Protein AF-A0A915MT91-F1 (afdb_monomer)

Solvent-accessible surface area (backbone atoms only — not comparable to full-atom values): 6199 Å² total; per-residue (Å²): 137,87,56,72,62,56,53,52,12,59,76,68,73,50,51,68,86,52,40,68,70,49,55,70,42,66,72,51,45,52,59,46,41,76,74,43,48,72,40,79,43,70,51,92,56,57,47,98,83,71,46,62,53,73,48,68,38,71,85,77,76,93,50,26,35,59,68,35,62,44,83,64,102,53,101,58,92,56,97,40,25,37,37,57,48,38,32,75,74,65,72,38,81,67,92,78,32,47,83,110

Mean predicted aligned error: 5.19 Å

Organism: Meloidogyne javanica (NCBI:txid6303)

InterPro domains:
  IPR036085 PAZ domain superfamily [SSF101690] (3-98)

Sequence (100 aa):
MVLLIDECAKILKCSVTSLRYQLIHPSNRDKILKQLKGKKLKTTYLDNNGMSKTLFFDDLSRQGANSILAYGRLSSPFNINVAAHFYARHRIRLNHPYHL

pLDDT: mean 86.29, std 11.17, range [50.25, 96.62]

Radius of gyration: 14.27 Å; Cα contacts (8 Å, |Δi|>4): 122; chains: 1; bounding box: 35×27×35 Å

Nearest PDB structures (foldseek):
  8thq-assembly1_A  TM=7.992E-01  e=4.559E-04  Homo sapiens
  6ra4-assembly1_A  TM=7.869E-01  e=2.666E-04  Homo sapiens
  8thq-assembly1_B  TM=7.988E-01  e=4.875E-04  Homo sapiens
  4kxt-assembly1_A  TM=7.728E-01  e=4.455E-03  Homo sapiens
  1si2-assembly1_A  TM=7.381E-01  e=3.186E-03  Homo sapiens

Structure (mmCIF, N/CA/C/O backbone):
data_AF-A0A915MT91-F1
#
_entry.id   AF-A0A915MT91-F1
#
loop_
_atom_site.group_PDB
_atom_site.id
_atom_site.type_symbol
_atom_site.label_atom_id
_atom_site.label_alt_id
_atom_site.label_comp_id
_atom_site.label_asym_id
_atom_site.label_entity_id
_atom_site.label_seq_id
_atom_site.pdbx_PDB_ins_code
_atom_site.Cartn_x
_atom_site.Cartn_y
_atom_site.Cartn_z
_atom_site.occupancy
_atom_site.B_iso_or_equiv
_atom_site.auth_seq_id
_atom_site.auth_comp_id
_atom_site.auth_asym_id
_atom_site.auth_atom_id
_atom_site.pdbx_PDB_model_num
ATOM 1 N N . MET A 1 1 ? 11.513 -8.141 9.811 1.00 70.56 1 MET A N 1
ATOM 2 C CA . MET A 1 1 ? 11.079 -6.964 9.024 1.00 70.56 1 MET A CA 1
ATOM 3 C C . MET A 1 1 ? 9.562 -6.939 9.056 1.00 70.56 1 MET A C 1
ATOM 5 O O . MET A 1 1 ? 8.980 -7.972 8.766 1.00 70.56 1 MET A O 1
ATOM 9 N N . VAL A 1 2 ? 8.939 -5.833 9.460 1.00 84.31 2 VAL A N 1
ATOM 10 C CA . VAL A 1 2 ? 7.471 -5.716 9.510 1.00 84.31 2 VAL A CA 1
ATOM 11 C C . VAL A 1 2 ? 6.992 -5.049 8.223 1.00 84.31 2 VAL A C 1
ATOM 13 O O . VAL A 1 2 ? 7.531 -4.004 7.852 1.00 84.31 2 VAL A O 1
ATOM 16 N N . LEU A 1 3 ? 6.028 -5.650 7.519 1.00 92.25 3 LEU A N 1
ATOM 17 C CA . LEU A 1 3 ? 5.479 -5.070 6.296 1.00 92.25 3 LEU A CA 1
ATOM 18 C C . LEU A 1 3 ? 4.359 -4.085 6.631 1.00 92.25 3 LEU A C 1
ATOM 20 O O . LEU A 1 3 ? 3.543 -4.319 7.519 1.00 92.25 3 LEU A O 1
ATOM 24 N N . LEU A 1 4 ? 4.270 -3.005 5.851 1.00 93.44 4 LEU A N 1
ATOM 25 C CA . LEU A 1 4 ? 3.201 -2.013 5.991 1.00 93.44 4 LEU A CA 1
ATOM 26 C C . LEU A 1 4 ? 1.805 -2.651 5.900 1.00 93.44 4 LEU A C 1
ATOM 28 O O . LEU A 1 4 ? 0.891 -2.243 6.608 1.00 93.44 4 LEU A O 1
ATOM 32 N N . ILE A 1 5 ? 1.647 -3.661 5.040 1.00 92.88 5 ILE A N 1
ATOM 33 C CA . ILE A 1 5 ? 0.364 -4.337 4.842 1.00 92.88 5 ILE A CA 1
ATOM 34 C C . ILE A 1 5 ? -0.092 -5.111 6.088 1.00 92.88 5 ILE A C 1
ATOM 36 O O . ILE A 1 5 ? -1.285 -5.112 6.391 1.00 92.88 5 ILE A O 1
ATOM 40 N N . ASP A 1 6 ? 0.848 -5.687 6.841 1.00 94.19 6 ASP A N 1
ATOM 41 C CA . ASP A 1 6 ? 0.566 -6.411 8.084 1.00 94.19 6 ASP A CA 1
ATOM 42 C C . ASP A 1 6 ? 0.150 -5.437 9.192 1.00 94.19 6 ASP A C 1
ATOM 44 O O . ASP A 1 6 ? -0.810 -5.685 9.921 1.00 94.19 6 ASP A O 1
ATOM 48 N N . GLU A 1 7 ? 0.813 -4.280 9.275 1.00 95.38 7 GLU A N 1
ATOM 49 C CA . GLU A 1 7 ? 0.450 -3.218 10.219 1.00 95.38 7 GLU A CA 1
ATOM 50 C C . GLU A 1 7 ? -0.945 -2.652 9.924 1.00 95.38 7 GLU A C 1
ATOM 52 O O . GLU A 1 7 ? -1.755 -2.496 10.838 1.00 95.38 7 GLU A O 1
ATOM 57 N N . CYS A 1 8 ? -1.282 -2.412 8.653 1.00 94.56 8 CYS A N 1
ATOM 58 C CA . CYS A 1 8 ? -2.631 -1.994 8.263 1.00 94.56 8 CYS A CA 1
ATOM 59 C C . CYS A 1 8 ? -3.689 -3.041 8.653 1.00 94.56 8 CYS A C 1
ATOM 61 O O . CYS A 1 8 ? -4.740 -2.689 9.195 1.00 94.56 8 CYS A O 1
ATOM 63 N N . ALA A 1 9 ? -3.408 -4.326 8.418 1.00 95.06 9 ALA A N 1
ATOM 64 C CA . ALA A 1 9 ? -4.296 -5.426 8.788 1.00 95.06 9 ALA A CA 1
ATOM 65 C C . ALA A 1 9 ? -4.502 -5.508 10.310 1.00 95.06 9 ALA A C 1
ATOM 67 O O . ALA A 1 9 ? -5.639 -5.631 10.775 1.00 95.06 9 ALA A O 1
ATOM 68 N N . LYS A 1 10 ? -3.428 -5.327 11.087 1.00 96.62 10 LYS A N 1
ATOM 69 C CA . LYS A 1 10 ? -3.453 -5.264 12.553 1.00 96.62 10 LYS A CA 1
ATOM 70 C C . LYS A 1 10 ? -4.296 -4.098 13.073 1.00 96.62 10 LYS A C 1
ATOM 72 O O . LYS A 1 10 ? -5.122 -4.305 13.960 1.00 96.62 10 LYS A O 1
ATOM 77 N N . ILE A 1 11 ? -4.141 -2.897 12.509 1.00 96.12 11 ILE A N 1
ATOM 78 C CA . ILE A 1 11 ? -4.925 -1.704 12.887 1.00 96.12 11 ILE A CA 1
ATOM 79 C C . ILE A 1 11 ? -6.423 -1.944 12.683 1.00 96.12 11 ILE A C 1
ATOM 81 O O . ILE A 1 11 ? -7.238 -1.579 13.532 1.00 96.12 11 ILE A O 1
ATOM 85 N N . LEU A 1 12 ? -6.783 -2.575 11.565 1.00 95.44 12 LEU A N 1
ATOM 86 C CA . LEU A 1 12 ? -8.173 -2.848 11.209 1.00 95.44 12 LEU A CA 1
ATOM 87 C C . LEU A 1 12 ? -8.706 -4.171 11.774 1.00 95.44 12 LEU A C 1
ATOM 89 O O . LEU A 1 12 ? -9.864 -4.496 11.530 1.00 95.44 12 LEU A O 1
ATOM 93 N N . LYS A 1 13 ? -7.8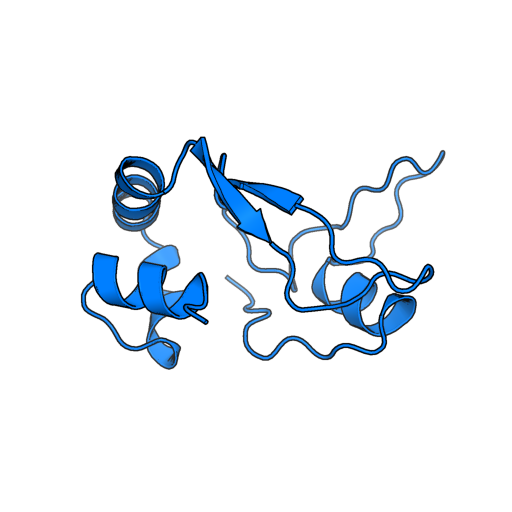95 -4.909 12.547 1.00 95.88 13 LYS A N 1
ATOM 94 C CA . LYS A 1 13 ? -8.235 -6.221 13.126 1.00 95.88 13 LYS A CA 1
ATOM 95 C C . LYS A 1 13 ? -8.800 -7.191 12.081 1.00 95.88 13 LYS A C 1
ATOM 97 O O . LYS A 1 13 ? -9.816 -7.845 12.303 1.00 95.88 13 LYS A O 1
ATOM 102 N N . CYS A 1 14 ? -8.152 -7.256 10.923 1.00 94.50 14 CYS A N 1
ATOM 103 C CA . CYS A 1 14 ? -8.587 -8.067 9.791 1.00 94.50 14 CYS A CA 1
ATOM 104 C C . CYS A 1 14 ? -7.408 -8.847 9.194 1.00 94.50 14 CYS A C 1
ATOM 106 O O . CYS A 1 14 ? -6.255 -8.613 9.554 1.00 94.50 14 CYS A 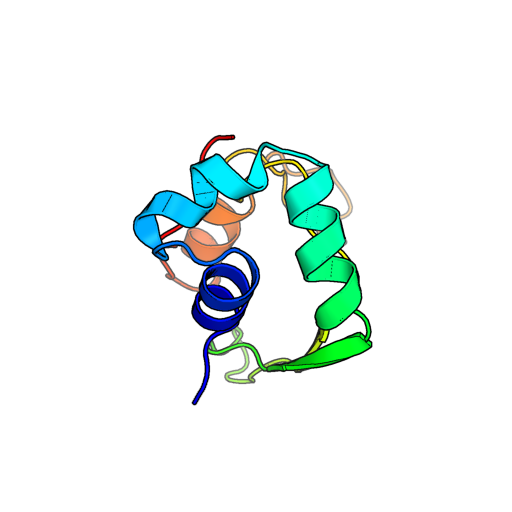O 1
ATOM 108 N N . SER A 1 15 ? -7.676 -9.783 8.282 1.00 93.69 15 SER A N 1
ATOM 109 C CA . SER A 1 15 ? -6.610 -10.458 7.535 1.00 93.69 15 SER A CA 1
ATOM 110 C C . SER A 1 15 ? -6.107 -9.582 6.384 1.00 93.69 15 SER A C 1
ATOM 112 O O . SER A 1 15 ? -6.874 -8.816 5.794 1.00 93.69 15 SER A O 1
ATOM 114 N N . VAL A 1 16 ? -4.849 -9.773 5.972 1.00 91.44 16 VAL A N 1
ATOM 115 C CA . VAL A 1 16 ? -4.264 -9.106 4.790 1.00 91.44 16 VAL A CA 1
ATOM 116 C C . VAL A 1 16 ? -5.105 -9.328 3.522 1.00 91.44 16 VAL A C 1
ATOM 118 O O . VAL A 1 16 ? -5.273 -8.415 2.713 1.00 91.44 16 VAL A O 1
ATOM 121 N N . THR A 1 17 ? -5.699 -10.515 3.369 1.00 89.19 17 THR A N 1
ATOM 122 C CA . THR A 1 17 ? -6.582 -10.850 2.239 1.00 89.19 17 THR A CA 1
ATOM 123 C C . THR A 1 17 ? -7.893 -10.061 2.250 1.00 89.19 17 THR A C 1
ATOM 125 O O . THR A 1 17 ? -8.405 -9.697 1.192 1.00 89.19 17 THR A O 1
ATOM 128 N N . SER A 1 18 ? -8.424 -9.750 3.435 1.00 89.94 18 SER A N 1
ATOM 129 C CA . SER A 1 18 ? -9.662 -8.978 3.603 1.00 89.94 18 SER A CA 1
ATOM 130 C C . SER A 1 18 ? -9.456 -7.460 3.581 1.00 89.94 18 SER A C 1
ATOM 132 O O . SER A 1 18 ? -10.424 -6.712 3.433 1.00 89.94 18 SER A O 1
ATOM 134 N N . LEU A 1 19 ? -8.202 -6.999 3.670 1.00 89.56 19 LEU A N 1
ATOM 135 C CA . LEU A 1 19 ? -7.849 -5.586 3.807 1.00 89.56 19 LEU A CA 1
ATOM 136 C C . LEU A 1 19 ? -8.465 -4.712 2.704 1.00 89.56 19 LEU A C 1
ATOM 138 O O . LEU A 1 19 ? -8.913 -3.604 2.987 1.00 89.56 19 LEU A O 1
ATOM 142 N N . ARG A 1 20 ? -8.571 -5.227 1.467 1.00 87.19 20 ARG A N 1
ATOM 143 C CA . ARG A 1 20 ? -9.197 -4.502 0.344 1.00 87.19 20 ARG A CA 1
ATOM 144 C C . ARG A 1 20 ? -10.609 -4.028 0.660 1.00 87.19 20 ARG A C 1
ATOM 146 O O . ARG A 1 20 ? -10.941 -2.885 0.387 1.00 87.19 20 ARG A O 1
ATOM 153 N N . TYR A 1 21 ? -11.413 -4.895 1.270 1.00 88.38 21 TYR A N 1
ATOM 154 C CA . TYR A 1 21 ? -12.813 -4.614 1.561 1.00 88.38 21 TYR A CA 1
ATOM 155 C C . TYR A 1 21 ? -12.935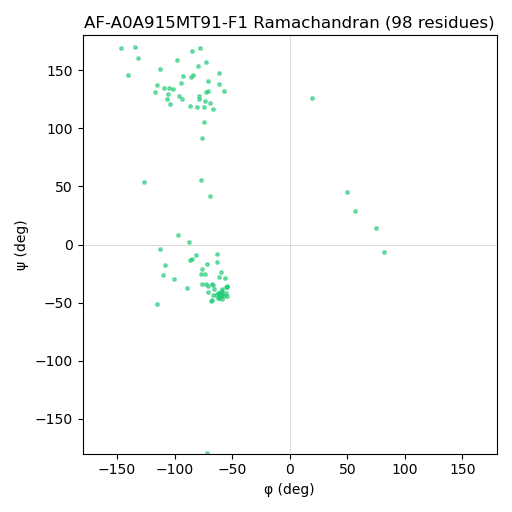 -3.600 2.693 1.00 88.38 21 TYR A C 1
ATOM 157 O O . TYR A 1 21 ? -13.806 -2.738 2.675 1.00 88.38 21 TYR A O 1
ATOM 165 N N . GLN A 1 22 ? -12.005 -3.655 3.648 1.00 90.75 22 GLN A N 1
ATOM 166 C CA . GLN A 1 22 ? -11.975 -2.724 4.767 1.00 90.75 22 GLN A CA 1
ATOM 167 C C . GLN A 1 22 ? -11.555 -1.314 4.341 1.00 90.75 22 GLN A C 1
ATOM 169 O O . GLN A 1 22 ? -12.086 -0.341 4.875 1.00 90.75 22 GLN A O 1
ATOM 174 N N . LEU A 1 23 ? -10.638 -1.194 3.375 1.00 88.62 23 LEU A N 1
ATOM 175 C CA . LEU A 1 23 ? -10.124 0.091 2.890 1.00 88.62 23 LEU A CA 1
ATOM 176 C C . LEU A 1 23 ? -11.134 0.892 2.051 1.00 88.62 23 LEU A C 1
ATOM 178 O O . LEU A 1 23 ? -10.959 2.104 1.907 1.00 88.62 23 LEU A O 1
ATOM 182 N N . ILE A 1 24 ? -12.207 0.265 1.552 1.00 85.50 24 ILE A N 1
ATOM 183 C CA . ILE A 1 24 ? -13.304 0.968 0.861 1.00 85.50 24 ILE A CA 1
ATOM 184 C C . ILE A 1 24 ? -13.919 2.018 1.798 1.00 85.50 24 ILE A C 1
ATOM 186 O O . ILE A 1 24 ? -14.117 3.174 1.408 1.00 85.50 24 ILE A O 1
ATOM 190 N N . HIS A 1 25 ? -14.138 1.657 3.065 1.00 88.25 25 HIS A N 1
ATOM 191 C CA . HIS A 1 25 ? -14.737 2.544 4.058 1.00 88.25 25 HIS A CA 1
ATOM 192 C C . HIS A 1 25 ? -13.785 3.695 4.440 1.00 88.25 25 HIS A C 1
ATOM 194 O O . HIS A 1 25 ? -12.687 3.437 4.945 1.00 88.25 25 HIS A O 1
ATOM 200 N N . PRO A 1 26 ? -14.189 4.970 4.261 1.00 87.00 26 PRO A N 1
ATOM 201 C CA . PRO A 1 26 ? -13.345 6.125 4.585 1.00 87.00 26 PRO A CA 1
ATOM 202 C C . PRO A 1 26 ? -12.840 6.126 6.034 1.00 87.00 26 PRO A C 1
ATOM 204 O O . PRO A 1 26 ? -11.653 6.318 6.274 1.00 87.00 26 PRO A O 1
ATOM 207 N N . SER A 1 27 ? -13.705 5.775 6.989 1.00 92.75 27 SER A N 1
ATOM 208 C CA . SER A 1 27 ? -13.363 5.748 8.417 1.00 92.75 27 SER A CA 1
ATOM 209 C C . SER A 1 27 ? -12.240 4.765 8.769 1.00 92.75 27 SER A C 1
ATOM 211 O O . SER A 1 27 ? -11.503 4.974 9.732 1.00 92.75 27 SER A O 1
ATOM 213 N N . ASN A 1 28 ? -12.078 3.68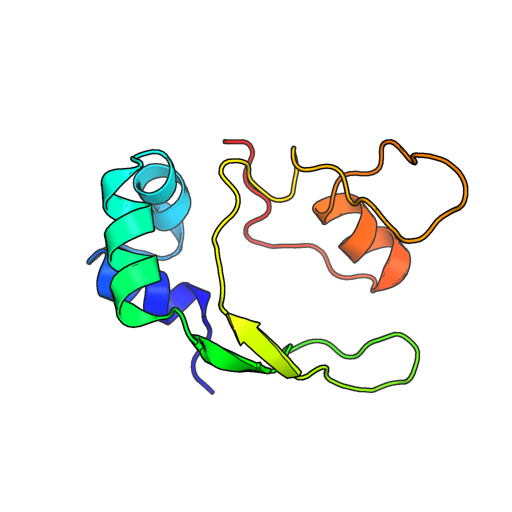6 8.000 1.00 93.62 28 ASN A N 1
ATOM 214 C CA . ASN A 1 28 ? -10.987 2.736 8.198 1.00 93.62 28 ASN A CA 1
ATOM 215 C C . ASN A 1 28 ? -9.658 3.278 7.667 1.00 93.62 28 ASN A C 1
ATOM 217 O O . ASN A 1 28 ? -8.617 3.044 8.283 1.00 93.62 28 ASN A O 1
ATOM 221 N N . ARG A 1 29 ? -9.682 4.052 6.576 1.00 90.81 29 ARG A N 1
ATOM 222 C CA . ARG A 1 29 ? -8.495 4.776 6.106 1.00 90.81 29 ARG A CA 1
ATOM 223 C C . ARG A 1 29 ? -8.038 5.783 7.155 1.00 90.81 29 ARG A C 1
ATOM 225 O O . ARG A 1 29 ? -6.872 5.747 7.536 1.00 90.81 29 ARG A O 1
ATOM 232 N N . ASP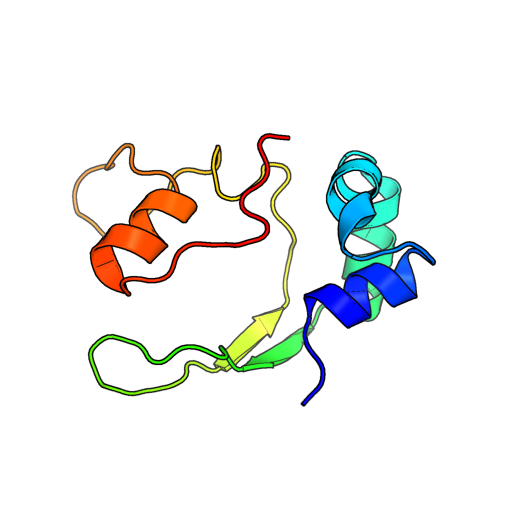 A 1 30 ? -8.956 6.558 7.728 1.00 93.69 30 ASP A N 1
ATOM 233 C CA . ASP A 1 30 ? -8.633 7.541 8.773 1.00 93.69 30 ASP A CA 1
ATOM 234 C C . ASP A 1 30 ? -7.981 6.899 10.008 1.00 93.69 30 ASP A C 1
ATOM 236 O O . ASP A 1 30 ? -7.013 7.431 10.557 1.00 93.69 30 ASP A O 1
ATOM 240 N N . LYS A 1 31 ? -8.453 5.713 10.425 1.00 95.75 31 LYS A N 1
ATOM 241 C CA . LYS A 1 31 ? -7.831 4.941 11.519 1.00 95.75 31 LYS A CA 1
ATOM 242 C C . LYS A 1 31 ? -6.377 4.577 11.221 1.00 95.75 31 LYS A C 1
ATOM 244 O O . LYS A 1 31 ? -5.549 4.647 12.129 1.00 95.75 31 LYS A O 1
ATOM 249 N N . ILE A 1 32 ? -6.068 4.188 9.982 1.00 95.75 32 ILE A N 1
ATOM 250 C CA . ILE A 1 32 ? -4.693 3.885 9.564 1.00 95.75 32 ILE A CA 1
ATOM 251 C C . ILE A 1 32 ? -3.855 5.163 9.549 1.00 95.75 32 ILE A C 1
ATOM 253 O O . ILE A 1 32 ? -2.772 5.187 10.137 1.00 95.75 32 ILE A O 1
ATOM 257 N N . LEU A 1 33 ? -4.363 6.236 8.936 1.00 95.00 33 LEU A N 1
ATOM 258 C CA . LEU A 1 33 ? -3.659 7.516 8.846 1.00 95.00 33 LEU A CA 1
ATOM 259 C C . LEU A 1 33 ? -3.305 8.057 10.233 1.00 95.00 33 LEU A C 1
ATOM 261 O O . LEU A 1 33 ? -2.156 8.421 10.466 1.00 95.00 33 LEU A O 1
ATOM 265 N N . LYS A 1 34 ? -4.238 8.007 11.191 1.00 96.06 34 LYS A N 1
ATOM 266 C CA . LYS A 1 34 ? -4.005 8.457 12.572 1.00 96.06 34 LYS A CA 1
ATOM 267 C C . LYS A 1 34 ? -2.817 7.758 13.249 1.00 96.06 34 LYS A C 1
ATOM 269 O O . LYS A 1 34 ? -2.202 8.343 14.133 1.00 96.06 34 LYS A O 1
ATOM 274 N N . GLN A 1 35 ? -2.498 6.522 12.862 1.00 95.75 35 GLN A N 1
ATOM 275 C CA . GLN A 1 35 ? -1.423 5.740 13.482 1.00 95.75 35 GLN A CA 1
ATOM 276 C C . GLN A 1 35 ? -0.119 5.716 12.683 1.00 95.75 35 GLN A C 1
ATOM 278 O O . GLN A 1 35 ? 0.950 5.522 13.269 1.00 95.75 35 GLN A O 1
ATOM 283 N N . LEU A 1 36 ? -0.193 5.829 11.356 1.00 95.69 36 LEU A N 1
ATOM 284 C CA . LEU A 1 36 ? 0.959 5.633 10.474 1.00 95.69 36 LEU A CA 1
ATOM 285 C C . LEU A 1 36 ? 1.479 6.926 9.845 1.00 95.69 36 LEU A C 1
ATOM 287 O O . LEU A 1 36 ? 2.623 6.937 9.391 1.00 95.69 36 LEU A O 1
ATOM 291 N N . LYS A 1 37 ? 0.695 8.010 9.834 1.00 96.12 37 LYS A N 1
ATOM 292 C CA . LYS A 1 37 ? 1.119 9.291 9.260 1.00 96.12 37 LYS A CA 1
ATOM 293 C C . LYS A 1 37 ? 2.402 9.803 9.919 1.00 96.12 37 LYS A C 1
ATOM 295 O O . LYS A 1 37 ? 2.542 9.790 11.139 1.00 96.12 37 LYS A O 1
ATOM 300 N N . GLY A 1 38 ? 3.357 10.220 9.093 1.00 94.19 38 GLY A N 1
ATOM 301 C CA . GLY A 1 38 ? 4.687 10.674 9.495 1.00 94.19 38 GLY A CA 1
ATOM 302 C C . GLY A 1 38 ? 5.701 9.553 9.753 1.00 94.19 38 GLY A C 1
ATOM 303 O O . GLY A 1 38 ? 6.884 9.844 9.935 1.00 94.19 38 GLY A O 1
ATOM 304 N N . LYS A 1 39 ? 5.304 8.271 9.737 1.00 95.19 39 LYS A N 1
ATOM 305 C CA . LYS A 1 39 ? 6.264 7.172 9.916 1.00 95.19 39 LYS A CA 1
ATOM 306 C C . LYS A 1 39 ? 7.161 7.016 8.694 1.00 95.19 39 LYS A C 1
ATOM 308 O O . LYS A 1 39 ? 6.723 7.098 7.547 1.00 95.19 39 LYS A O 1
ATOM 313 N N . LYS A 1 40 ? 8.436 6.737 8.957 1.00 95.38 40 LYS A N 1
ATOM 314 C CA . LYS A 1 40 ? 9.446 6.463 7.935 1.00 95.38 40 LYS A CA 1
ATOM 315 C C . LYS A 1 40 ? 9.292 5.024 7.434 1.00 95.38 40 LYS A C 1
ATOM 317 O O . LYS A 1 40 ? 9.325 4.083 8.222 1.00 95.38 40 LYS A O 1
ATOM 322 N N . LEU A 1 41 ? 9.142 4.859 6.126 1.00 94.12 41 LEU A N 1
ATOM 323 C CA . LEU A 1 41 ? 8.991 3.580 5.441 1.00 94.12 41 LEU A CA 1
ATOM 324 C C . LEU A 1 41 ? 10.170 3.335 4.515 1.00 94.12 41 LEU A C 1
ATOM 326 O O . LEU A 1 41 ? 10.567 4.220 3.764 1.00 94.12 41 LEU A O 1
ATOM 330 N N . LYS A 1 42 ? 10.689 2.111 4.506 1.00 94.69 42 LYS A N 1
ATOM 331 C CA . LYS A 1 42 ? 11.683 1.679 3.526 1.00 94.69 42 LYS A CA 1
ATOM 332 C C . LYS A 1 42 ? 11.014 0.756 2.516 1.00 94.69 42 LYS A C 1
ATOM 334 O O . LYS A 1 42 ? 10.321 -0.185 2.895 1.00 94.69 42 LYS A O 1
ATOM 339 N N . THR A 1 43 ? 11.215 1.038 1.236 1.00 92.25 43 THR A N 1
ATOM 340 C CA . THR A 1 43 ? 10.800 0.136 0.156 1.00 92.25 43 THR A CA 1
ATOM 341 C C . THR A 1 43 ? 11.529 -1.201 0.280 1.00 92.25 43 THR A C 1
ATOM 343 O O . THR A 1 43 ? 12.717 -1.247 0.598 1.00 92.25 43 THR A O 1
ATOM 346 N N . THR A 1 44 ? 10.804 -2.297 0.056 1.00 91.62 44 THR A N 1
ATOM 347 C CA . THR A 1 44 ? 11.359 -3.660 0.096 1.00 91.62 44 THR A CA 1
ATOM 348 C C . THR A 1 44 ? 11.961 -4.092 -1.238 1.00 91.62 44 THR A C 1
ATOM 350 O O . THR A 1 44 ? 12.679 -5.084 -1.286 1.00 91.62 44 THR A O 1
ATOM 353 N N . TYR A 1 45 ? 11.678 -3.355 -2.312 1.00 89.44 45 TYR A N 1
ATOM 354 C CA . TYR A 1 45 ? 12.275 -3.559 -3.624 1.00 89.44 45 TYR A CA 1
ATOM 355 C C . TYR A 1 45 ? 13.439 -2.594 -3.854 1.00 89.44 45 TYR A C 1
ATOM 357 O O . TYR A 1 45 ? 13.537 -1.547 -3.210 1.00 89.44 45 TYR A O 1
ATOM 365 N N . LEU A 1 46 ? 14.317 -2.960 -4.785 1.00 89.31 46 LEU A N 1
ATOM 366 C CA . LEU A 1 46 ? 15.387 -2.096 -5.266 1.00 89.31 46 LEU A CA 1
ATOM 367 C C . LEU A 1 46 ? 14.914 -1.370 -6.523 1.00 89.31 46 LEU A C 1
ATOM 369 O O . LEU A 1 46 ? 14.239 -1.955 -7.374 1.00 89.31 46 LEU A O 1
ATOM 373 N N . ASP A 1 47 ? 15.245 -0.089 -6.638 1.00 83.50 47 ASP A N 1
ATOM 374 C CA . ASP A 1 47 ? 15.062 0.621 -7.895 1.00 83.50 47 ASP A CA 1
ATOM 375 C C . ASP A 1 47 ? 16.083 0.163 -8.953 1.00 83.50 47 ASP A C 1
ATOM 377 O O . ASP A 1 47 ? 16.912 -0.716 -8.718 1.00 83.50 47 ASP A O 1
ATOM 381 N N . ASN A 1 48 ? 16.026 0.760 -10.145 1.00 79.19 48 ASN A N 1
ATOM 382 C CA . ASN A 1 48 ? 16.910 0.391 -11.255 1.00 79.19 48 ASN A CA 1
ATOM 383 C C . ASN A 1 48 ? 18.400 0.645 -10.955 1.00 79.19 48 ASN A C 1
ATOM 385 O O . ASN A 1 48 ? 19.248 0.121 -11.668 1.00 79.19 48 ASN A O 1
ATOM 389 N N . ASN A 1 49 ? 18.711 1.422 -9.913 1.00 84.06 49 ASN A N 1
ATOM 390 C CA . ASN A 1 49 ? 20.071 1.698 -9.460 1.00 84.06 49 ASN A CA 1
ATOM 391 C C . ASN A 1 49 ? 20.481 0.774 -8.298 1.00 84.06 49 ASN A C 1
ATOM 393 O O . ASN A 1 49 ? 21.510 1.002 -7.667 1.00 84.06 49 ASN A O 1
ATOM 397 N N . GLY A 1 50 ? 19.672 -0.240 -7.970 1.00 85.38 50 GLY A N 1
ATOM 398 C CA . GLY A 1 50 ? 19.939 -1.160 -6.868 1.00 85.38 50 GLY A CA 1
ATOM 399 C C . GLY A 1 50 ? 19.686 -0.559 -5.483 1.00 85.38 50 GLY A C 1
ATOM 400 O O . GLY A 1 50 ? 20.119 -1.136 -4.488 1.00 85.38 50 GLY A O 1
ATOM 401 N N . MET A 1 51 ? 18.997 0.584 -5.381 1.00 87.94 51 MET A N 1
ATOM 402 C CA . MET A 1 51 ? 18.796 1.280 -4.110 1.00 87.94 51 MET A CA 1
ATOM 403 C C . MET A 1 51 ? 17.374 1.105 -3.576 1.00 87.94 51 MET A C 1
ATOM 405 O O . MET A 1 51 ? 16.386 1.297 -4.286 1.00 87.94 51 MET A O 1
ATOM 409 N N . SER A 1 52 ? 17.256 0.813 -2.278 1.00 91.12 52 SER A N 1
ATOM 410 C CA . SER A 1 52 ? 15.984 0.953 -1.566 1.00 91.12 52 SER A CA 1
ATOM 411 C C . SER A 1 52 ? 15.744 2.416 -1.219 1.00 91.12 52 SER A C 1
ATOM 413 O O . SER A 1 52 ? 16.556 3.061 -0.551 1.00 91.12 52 SER A O 1
ATOM 415 N N . LYS A 1 53 ? 14.574 2.926 -1.581 1.00 90.88 53 LYS A N 1
ATOM 416 C CA . LYS A 1 53 ? 14.132 4.264 -1.192 1.00 90.88 53 LYS A CA 1
ATOM 417 C C . LYS A 1 53 ? 13.508 4.262 0.190 1.00 90.88 53 LYS A C 1
ATOM 419 O O . LYS A 1 53 ? 12.818 3.314 0.573 1.00 90.88 53 LYS A O 1
ATOM 424 N N . THR A 1 54 ? 13.725 5.362 0.900 1.00 93.75 54 THR A N 1
ATOM 425 C CA . THR A 1 54 ? 13.036 5.665 2.149 1.00 93.75 54 THR A CA 1
ATOM 426 C C . THR A 1 54 ? 12.062 6.814 1.926 1.00 93.75 54 THR A C 1
ATOM 428 O O . THR A 1 54 ? 12.405 7.794 1.273 1.00 93.75 54 THR A O 1
ATOM 431 N N . LEU A 1 55 ? 10.851 6.670 2.446 1.00 93.00 55 LEU A N 1
ATOM 432 C CA . LEU A 1 55 ? 9.701 7.537 2.225 1.00 93.00 55 LEU A CA 1
ATOM 433 C C . LEU A 1 55 ? 9.068 7.868 3.582 1.00 93.00 55 LEU A C 1
ATOM 435 O O . LEU A 1 55 ? 9.256 7.123 4.544 1.00 93.00 55 LEU A O 1
ATOM 439 N N . PHE A 1 56 ? 8.281 8.935 3.657 1.00 94.56 56 PHE A N 1
ATOM 440 C CA . PHE A 1 56 ? 7.388 9.170 4.791 1.00 94.56 56 PHE A CA 1
ATOM 441 C C . PHE A 1 56 ? 5.970 8.790 4.387 1.00 94.56 56 PHE A C 1
ATOM 443 O O . PHE A 1 56 ? 5.521 9.128 3.293 1.00 94.56 56 PHE A O 1
ATOM 450 N N . PHE A 1 57 ? 5.283 8.052 5.251 1.00 94.00 57 PHE A N 1
ATOM 451 C CA . PHE A 1 57 ? 3.883 7.726 5.044 1.00 94.00 57 PHE A CA 1
ATOM 452 C C . PHE A 1 57 ? 3.033 8.967 5.326 1.00 94.00 57 PHE A C 1
ATOM 454 O O . PHE A 1 57 ? 3.047 9.471 6.447 1.00 94.00 57 PHE A O 1
ATOM 461 N N . ASP A 1 58 ? 2.313 9.462 4.325 1.00 92.50 58 ASP A N 1
ATOM 462 C CA . ASP A 1 58 ? 1.502 10.681 4.443 1.00 92.50 58 ASP A CA 1
ATOM 463 C C . ASP A 1 58 ? 0.006 10.389 4.290 1.00 92.50 58 ASP A C 1
ATOM 465 O O . ASP A 1 58 ? -0.783 10.735 5.172 1.00 92.50 58 ASP A O 1
ATOM 469 N N . ASP A 1 59 ? -0.365 9.687 3.215 1.00 91.00 59 ASP A N 1
ATOM 470 C CA . ASP A 1 59 ? -1.759 9.399 2.876 1.00 91.00 59 ASP A CA 1
ATOM 471 C C . ASP A 1 59 ? -1.940 8.026 2.189 1.00 91.00 59 ASP A C 1
ATOM 473 O O . ASP A 1 59 ? -0.972 7.373 1.782 1.00 91.00 59 ASP A O 1
ATOM 477 N N . LEU A 1 60 ? -3.197 7.592 2.046 1.00 89.50 60 LEU A N 1
ATOM 478 C CA . LEU A 1 60 ? -3.634 6.410 1.307 1.00 89.50 60 LEU A CA 1
ATOM 479 C C . LEU A 1 60 ? -4.540 6.806 0.141 1.00 89.50 60 LEU A C 1
ATOM 481 O O . LEU A 1 60 ? -5.543 7.504 0.304 1.00 89.50 60 LEU A O 1
ATOM 485 N N . SER A 1 61 ? -4.248 6.270 -1.042 1.00 88.06 61 SER A N 1
ATOM 486 C CA . SER A 1 61 ? -5.118 6.455 -2.199 1.00 88.06 61 SER A CA 1
ATOM 487 C C . SER A 1 61 ? -6.515 5.874 -1.961 1.00 88.06 61 SER A C 1
ATOM 489 O O . SER A 1 61 ? -6.704 4.862 -1.285 1.00 88.06 61 SER A O 1
ATOM 491 N N . ARG A 1 62 ? -7.523 6.511 -2.568 1.00 85.62 62 ARG A N 1
ATOM 492 C CA . ARG A 1 62 ? -8.914 6.021 -2.542 1.00 85.62 62 ARG A CA 1
ATOM 493 C C . ARG A 1 62 ? -9.147 4.845 -3.492 1.00 85.62 62 ARG A C 1
ATOM 495 O O . ARG A 1 62 ? -10.108 4.109 -3.325 1.00 85.62 62 ARG A O 1
ATOM 502 N N . GLN A 1 63 ? -8.276 4.709 -4.487 1.00 85.38 63 GLN A N 1
ATOM 503 C CA . GLN A 1 63 ? -8.295 3.667 -5.506 1.00 85.38 63 GLN A CA 1
ATOM 504 C C . GLN A 1 63 ? -7.089 2.748 -5.324 1.00 85.38 63 GLN A C 1
ATOM 506 O O . GLN A 1 63 ? -6.038 3.185 -4.844 1.00 85.38 63 GLN A O 1
ATOM 511 N N . GLY A 1 64 ? -7.230 1.484 -5.719 1.00 87.38 64 GLY A N 1
ATOM 512 C CA . GLY A 1 64 ? -6.114 0.546 -5.708 1.00 87.38 64 GLY A CA 1
ATOM 513 C C . GLY A 1 64 ? -5.163 0.746 -6.891 1.00 87.38 64 GLY A C 1
ATOM 514 O O . GLY A 1 64 ? -5.442 1.489 -7.836 1.00 87.38 64 GLY A O 1
ATOM 515 N N . ALA A 1 65 ? -4.011 0.075 -6.828 1.00 88.88 65 ALA A N 1
ATOM 516 C CA . ALA A 1 65 ? -2.902 0.241 -7.770 1.00 88.88 65 ALA A CA 1
ATOM 517 C C . ALA A 1 65 ? -3.265 -0.075 -9.239 1.00 88.88 65 ALA A C 1
ATOM 519 O O . ALA A 1 65 ? -2.603 0.421 -10.149 1.00 88.88 65 ALA A O 1
ATOM 520 N N . ASN A 1 66 ? -4.299 -0.887 -9.475 1.00 87.75 66 ASN A N 1
ATOM 521 C CA . ASN A 1 66 ? -4.810 -1.219 -10.808 1.00 87.75 66 ASN A CA 1
ATOM 522 C C . ASN A 1 66 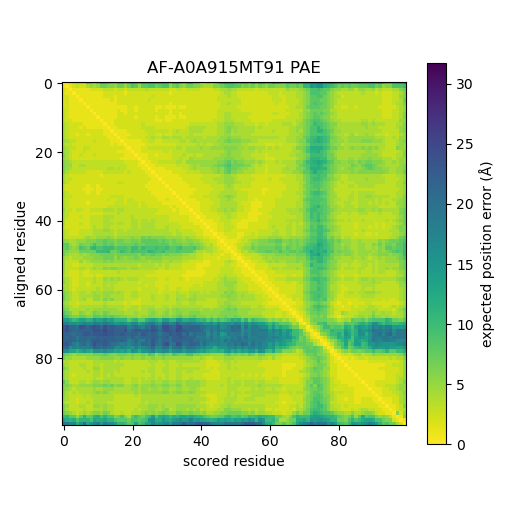? -5.589 -0.075 -11.469 1.00 87.75 66 ASN A C 1
ATOM 524 O O . ASN A 1 66 ? -5.668 -0.037 -12.695 1.00 87.75 66 ASN A O 1
ATOM 528 N N . SER A 1 67 ? -6.163 0.833 -10.682 1.00 85.94 67 SER A N 1
ATOM 529 C CA . SER A 1 67 ? -7.036 1.903 -11.184 1.00 85.94 67 SER A CA 1
ATOM 530 C C . SER A 1 67 ? -6.381 3.279 -11.075 1.00 85.94 67 SER A C 1
ATOM 532 O O . SER A 1 67 ? -6.676 4.167 -11.870 1.00 85.94 67 SER A O 1
ATOM 534 N N . ILE A 1 68 ? -5.455 3.458 -10.128 1.00 85.69 68 ILE A N 1
ATOM 535 C CA . ILE A 1 68 ? -4.709 4.707 -9.980 1.00 85.69 68 ILE A CA 1
ATOM 536 C C . ILE A 1 68 ? -3.666 4.853 -11.093 1.00 85.69 68 ILE A C 1
ATOM 538 O O . ILE A 1 68 ? -2.797 3.996 -11.279 1.00 85.69 68 ILE A O 1
ATOM 542 N N . LEU A 1 69 ? -3.746 5.961 -11.827 1.00 83.81 69 LEU A N 1
ATOM 543 C CA . LEU A 1 69 ? -2.772 6.304 -12.857 1.00 83.81 69 LEU A CA 1
ATOM 544 C C . LEU A 1 69 ? -1.457 6.751 -12.211 1.00 83.81 69 LEU A C 1
ATOM 546 O O . LEU A 1 69 ? -1.431 7.573 -11.293 1.00 83.81 69 LEU A O 1
ATOM 550 N N . ALA A 1 70 ? -0.352 6.191 -12.691 1.00 69.81 70 ALA A N 1
ATOM 551 C CA . ALA A 1 70 ? 0.987 6.574 -12.294 1.00 69.81 70 ALA A CA 1
ATOM 552 C C . ALA A 1 70 ? 1.350 7.897 -12.980 1.00 69.81 70 ALA A C 1
ATOM 554 O O . ALA A 1 70 ? 1.878 7.915 -14.091 1.00 69.81 70 ALA A O 1
ATOM 555 N N . TYR A 1 71 ? 1.088 9.018 -12.313 1.00 63.69 71 TYR A N 1
ATOM 556 C CA . TYR A 1 71 ? 1.592 10.310 -12.766 1.00 63.69 71 TYR A CA 1
ATOM 557 C C . TYR A 1 71 ? 3.093 10.399 -12.468 1.00 63.69 71 TYR A C 1
ATOM 559 O O . TYR A 1 71 ? 3.520 10.531 -11.322 1.00 63.69 71 TYR A O 1
ATOM 567 N N . GLY A 1 72 ? 3.914 10.273 -13.509 1.00 55.81 72 GLY A N 1
ATOM 568 C CA . GLY A 1 72 ? 5.339 10.590 -13.442 1.00 55.81 72 GLY A CA 1
ATOM 569 C C . GLY A 1 72 ? 5.598 12.081 -13.672 1.00 55.81 72 GLY A C 1
ATOM 570 O O . GLY A 1 72 ? 4.752 12.789 -14.209 1.00 55.81 72 GLY A O 1
ATOM 571 N N . ARG A 1 73 ? 6.820 12.542 -13.364 1.00 50.47 73 ARG A N 1
ATOM 572 C CA . ARG A 1 73 ? 7.389 13.815 -13.865 1.00 50.47 73 ARG A CA 1
ATOM 573 C C . ARG A 1 73 ? 7.686 13.751 -15.376 1.00 50.47 73 ARG A C 1
ATOM 575 O O . ARG A 1 73 ? 8.771 14.121 -15.814 1.00 50.47 73 ARG A O 1
ATOM 582 N N . LEU A 1 74 ? 6.792 13.164 -16.159 1.00 50.25 74 LEU A N 1
ATOM 583 C CA . LEU A 1 74 ? 6.937 13.075 -17.605 1.00 50.25 74 LEU A CA 1
ATOM 584 C C . LEU A 1 74 ? 6.222 14.269 -18.231 1.00 50.25 74 LEU A C 1
ATOM 586 O O . LEU A 1 74 ? 5.198 14.723 -17.729 1.00 50.25 74 LEU A O 1
ATOM 590 N N . SER A 1 75 ? 6.775 14.774 -19.330 1.00 54.25 75 SER A N 1
ATOM 591 C CA . SER A 1 75 ? 6.252 15.917 -20.087 1.00 54.25 75 SER A CA 1
ATOM 592 C C . SER A 1 75 ? 4.869 15.675 -20.709 1.00 54.25 75 SER A C 1
ATOM 594 O O . SER A 1 75 ? 4.271 16.610 -21.230 1.00 54.25 75 SER A O 1
ATOM 596 N N . SER A 1 76 ? 4.348 14.444 -20.652 1.00 53.00 76 SER A N 1
ATOM 597 C CA . SER A 1 76 ? 3.004 14.077 -21.097 1.00 53.00 76 SER A CA 1
ATOM 598 C C . SER A 1 76 ? 2.355 13.072 -20.132 1.00 53.00 76 SER A C 1
ATOM 600 O O . SER A 1 76 ? 3.056 12.233 -19.550 1.00 53.00 76 SER A O 1
ATOM 602 N N . PRO A 1 77 ? 1.025 13.142 -19.933 1.00 56.38 77 PRO A N 1
ATOM 603 C CA . PRO A 1 77 ? 0.304 12.160 -19.137 1.00 56.38 77 PRO A CA 1
ATOM 604 C C . PRO A 1 77 ? 0.337 10.805 -19.850 1.00 56.38 77 PRO A C 1
ATOM 606 O O . PRO A 1 77 ? -0.201 10.646 -20.942 1.00 56.38 77 PRO A O 1
ATOM 609 N N . PHE A 1 78 ? 0.959 9.812 -19.219 1.00 63.19 78 PHE A N 1
ATOM 610 C CA . PHE A 1 78 ? 0.833 8.422 -19.640 1.00 63.19 78 PHE A CA 1
ATOM 611 C C . PHE A 1 78 ? -0.297 7.765 -18.848 1.00 63.19 78 PHE A C 1
ATOM 613 O O . PHE A 1 78 ? -0.263 7.735 -17.618 1.00 63.19 78 PHE A O 1
ATOM 620 N N . ASN A 1 79 ? -1.273 7.187 -19.552 1.00 71.38 79 ASN A N 1
ATOM 621 C CA . ASN A 1 79 ? -2.380 6.427 -18.960 1.00 71.38 79 ASN A CA 1
ATOM 622 C C . ASN A 1 79 ? -1.924 5.018 -18.533 1.00 71.38 79 ASN A C 1
ATOM 624 O O . ASN A 1 79 ? -2.467 4.011 -18.979 1.00 71.38 79 ASN A O 1
ATOM 628 N N . ILE A 1 80 ? -0.884 4.932 -17.702 1.00 80.56 80 ILE A N 1
ATOM 629 C CA . ILE A 1 80 ? -0.373 3.670 -17.156 1.00 80.56 80 ILE A CA 1
ATOM 630 C C . ILE A 1 80 ? -0.769 3.609 -15.686 1.00 80.56 80 ILE A C 1
ATOM 632 O O . ILE A 1 80 ? -0.452 4.520 -14.926 1.00 80.56 80 ILE A O 1
ATOM 636 N N . ASN A 1 81 ? -1.443 2.542 -15.261 1.00 87.06 81 ASN A N 1
ATOM 637 C CA . ASN A 1 81 ? -1.745 2.359 -13.843 1.00 87.06 81 ASN A CA 1
ATOM 638 C C . ASN A 1 81 ? -0.488 1.977 -13.036 1.00 87.06 81 ASN A C 1
ATOM 640 O O . ASN A 1 81 ? 0.498 1.459 -13.572 1.00 87.06 81 ASN A O 1
ATOM 644 N N . VAL A 1 82 ? -0.503 2.236 -11.730 1.00 88.44 82 VAL A N 1
ATOM 645 C CA . VAL A 1 82 ? 0.649 1.973 -10.851 1.00 88.44 82 VAL A CA 1
ATOM 646 C C . VAL A 1 82 ? 1.053 0.496 -10.864 1.00 88.44 82 VAL A C 1
ATOM 648 O O . VAL A 1 82 ? 2.246 0.198 -10.894 1.00 88.44 82 VAL A O 1
ATOM 651 N N . ALA A 1 83 ? 0.104 -0.439 -10.912 1.00 89.25 83 ALA A N 1
ATOM 652 C CA . ALA A 1 83 ? 0.421 -1.867 -10.976 1.00 89.25 83 ALA A CA 1
ATOM 653 C C . ALA A 1 83 ? 1.230 -2.238 -12.237 1.00 89.25 83 ALA A C 1
ATOM 655 O O . ALA A 1 83 ? 2.246 -2.932 -12.143 1.00 89.25 83 ALA A O 1
ATOM 656 N N . ALA A 1 84 ? 0.832 -1.723 -13.400 1.00 88.31 84 ALA A N 1
ATOM 657 C CA . ALA A 1 84 ? 1.530 -1.899 -14.668 1.00 88.31 84 ALA A CA 1
ATOM 658 C C . ALA A 1 84 ? 2.899 -1.210 -14.655 1.00 88.31 84 ALA A C 1
ATOM 660 O O . ALA A 1 84 ? 3.873 -1.783 -15.143 1.00 88.31 84 ALA A O 1
ATOM 661 N N . HIS A 1 85 ? 3.007 -0.030 -14.037 1.00 87.88 85 HIS A N 1
ATOM 662 C CA . HIS A 1 85 ? 4.288 0.651 -13.855 1.00 87.88 85 HIS A CA 1
ATOM 663 C C . HIS A 1 85 ? 5.288 -0.211 -13.069 1.00 87.88 85 HIS A C 1
ATOM 665 O O . HIS A 1 85 ? 6.434 -0.368 -13.495 1.00 87.88 85 HIS A O 1
ATOM 671 N N . PHE A 1 86 ? 4.856 -0.816 -11.956 1.00 88.62 86 PHE A N 1
ATOM 672 C CA . PHE A 1 86 ? 5.699 -1.709 -11.153 1.00 88.62 86 PHE A CA 1
ATOM 673 C C . PHE A 1 86 ? 6.158 -2.942 -11.940 1.00 88.62 86 PHE A C 1
ATOM 675 O O . PHE A 1 86 ? 7.334 -3.312 -11.877 1.00 88.62 86 PHE A O 1
ATOM 682 N N . TYR A 1 87 ? 5.270 -3.541 -12.732 1.00 89.06 87 TYR A N 1
ATOM 683 C CA . TYR A 1 87 ? 5.629 -4.688 -13.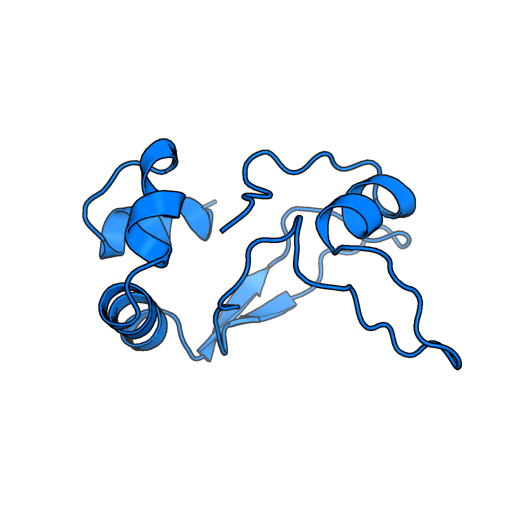561 1.00 89.06 87 TYR A CA 1
ATOM 684 C C . TYR A 1 87 ? 6.607 -4.310 -14.680 1.00 89.06 87 TYR A C 1
ATOM 686 O O . TYR A 1 87 ? 7.638 -4.960 -14.847 1.00 89.06 87 TYR A O 1
ATOM 694 N N . ALA A 1 88 ? 6.326 -3.237 -15.421 1.00 86.38 88 ALA A N 1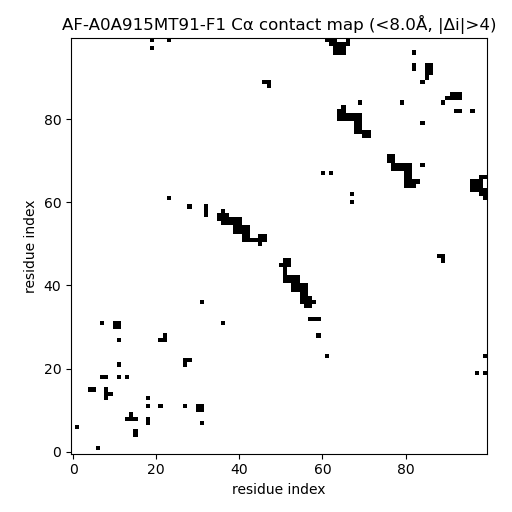
ATOM 695 C CA . ALA A 1 88 ? 7.148 -2.813 -16.549 1.00 86.38 88 ALA A CA 1
ATOM 696 C C . ALA A 1 88 ? 8.543 -2.343 -16.111 1.00 86.38 88 ALA A C 1
ATOM 698 O O . ALA A 1 88 ? 9.537 -2.706 -16.738 1.00 86.38 88 ALA A O 1
ATOM 699 N N . ARG A 1 89 ? 8.625 -1.552 -15.032 1.00 84.31 89 ARG A N 1
ATOM 700 C CA . ARG A 1 89 ? 9.876 -0.913 -14.604 1.00 84.31 89 ARG A CA 1
ATOM 701 C C . ARG A 1 89 ? 10.707 -1.767 -13.656 1.00 84.31 89 ARG A C 1
ATOM 703 O O . ARG A 1 89 ? 11.926 -1.748 -13.762 1.00 84.31 89 ARG A O 1
ATOM 710 N N . HIS A 1 90 ? 10.061 -2.501 -12.753 1.00 85.31 90 HIS A N 1
ATOM 711 C CA . HIS A 1 90 ? 10.745 -3.248 -11.693 1.00 85.31 90 HIS A CA 1
ATOM 712 C C . HIS A 1 90 ? 10.626 -4.767 -11.842 1.00 85.31 90 HIS A C 1
ATOM 714 O O . HIS A 1 90 ? 11.215 -5.490 -11.048 1.00 85.31 90 HIS A O 1
ATOM 720 N N . ARG A 1 91 ? 9.876 -5.269 -12.838 1.00 88.38 91 ARG A N 1
ATOM 721 C CA . ARG A 1 91 ? 9.550 -6.701 -12.993 1.00 88.38 91 ARG A CA 1
ATOM 722 C C . ARG A 1 91 ? 8.855 -7.293 -11.762 1.00 88.38 91 ARG A C 1
ATOM 724 O O . ARG A 1 91 ? 8.937 -8.489 -11.505 1.00 88.38 91 ARG A O 1
ATOM 731 N N . ILE A 1 92 ? 8.123 -6.456 -11.025 1.00 89.56 92 ILE A N 1
ATOM 732 C CA . ILE A 1 92 ? 7.395 -6.852 -9.817 1.00 89.56 92 ILE A CA 1
ATOM 733 C C . ILE A 1 92 ? 5.911 -6.959 -10.135 1.00 89.56 92 ILE A C 1
ATOM 735 O O . ILE A 1 92 ? 5.267 -5.979 -10.509 1.00 89.56 92 ILE A O 1
ATOM 739 N N . ARG A 1 93 ? 5.348 -8.150 -9.925 1.00 91.12 93 ARG A N 1
ATOM 740 C CA . ARG A 1 93 ? 3.900 -8.352 -9.911 1.00 91.12 93 ARG A CA 1
ATOM 741 C C . ARG A 1 93 ? 3.378 -8.069 -8.505 1.00 91.12 93 ARG A C 1
ATOM 743 O O . ARG A 1 93 ? 3.780 -8.724 -7.550 1.00 91.12 93 ARG A O 1
ATOM 750 N N . LEU A 1 94 ? 2.487 -7.090 -8.374 1.00 90.00 94 LEU A N 1
ATOM 751 C CA . LEU A 1 94 ? 1.857 -6.786 -7.091 1.00 90.00 94 LEU A CA 1
ATOM 752 C C . LEU A 1 94 ? 0.871 -7.901 -6.711 1.00 90.00 94 LEU A C 1
ATOM 754 O O . LEU A 1 94 ? 0.018 -8.271 -7.515 1.00 90.00 94 LEU A O 1
ATOM 758 N N . ASN A 1 95 ? 0.949 -8.382 -5.468 1.00 87.62 95 ASN A N 1
ATOM 759 C CA . ASN A 1 95 ? 0.002 -9.368 -4.921 1.00 87.62 95 ASN A CA 1
ATOM 760 C C . ASN A 1 95 ? -1.347 -8.739 -4.537 1.00 87.62 95 ASN A C 1
ATOM 762 O O . ASN A 1 95 ? -2.376 -9.408 -4.527 1.00 87.62 95 ASN A O 1
ATOM 766 N N . HIS A 1 96 ? -1.343 -7.435 -4.246 1.00 87.38 96 HIS A N 1
ATOM 767 C CA . HIS A 1 96 ? -2.500 -6.688 -3.753 1.00 87.38 96 HIS A CA 1
ATOM 768 C C . HIS A 1 96 ? -2.793 -5.436 -4.603 1.00 87.38 96 HIS A C 1
ATOM 770 O O . HIS A 1 96 ? -2.848 -4.333 -4.061 1.00 87.38 96 HIS A O 1
ATOM 776 N N . PRO A 1 97 ? -2.946 -5.547 -5.939 1.00 81.50 97 PRO A N 1
ATOM 777 C CA . PRO A 1 97 ? -3.098 -4.375 -6.793 1.00 81.50 97 PRO A CA 1
ATOM 778 C C . PRO A 1 97 ? -4.525 -3.815 -6.822 1.00 81.50 97 PRO A C 1
ATOM 780 O O . PRO A 1 97 ? -4.708 -2.762 -7.410 1.00 81.50 97 PRO A O 1
ATOM 783 N N . TYR A 1 98 ? -5.488 -4.538 -6.230 1.00 80.31 98 TYR A N 1
ATOM 784 C CA . TYR A 1 98 ? -6.934 -4.299 -6.089 1.00 80.31 98 TYR A CA 1
ATOM 785 C C . TYR A 1 98 ? -7.593 -3.293 -7.051 1.00 80.31 98 TYR A C 1
ATOM 787 O O . TYR A 1 98 ? -7.253 -2.118 -7.099 1.00 80.31 98 TYR A O 1
ATOM 795 N N . HIS A 1 99 ? -8.647 -3.732 -7.735 1.00 65.00 99 HIS A N 1
ATOM 796 C CA . HIS A 1 99 ? -9.652 -2.800 -8.239 1.00 65.00 99 HIS A CA 1
ATOM 797 C C . HIS A 1 99 ? -10.574 -2.472 -7.057 1.00 65.00 99 HIS A C 1
ATOM 799 O O .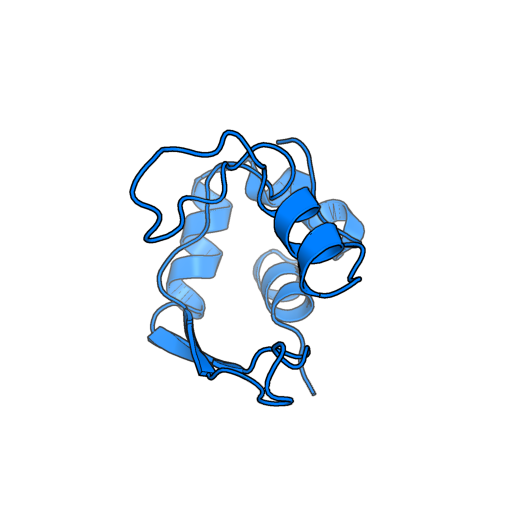 HIS A 1 99 ? -11.125 -3.403 -6.463 1.00 65.00 99 HIS A O 1
ATOM 805 N N . LEU A 1 100 ? -10.642 -1.204 -6.655 1.00 57.69 100 LEU A N 1
ATOM 806 C CA . LEU A 1 100 ? -11.608 -0.727 -5.658 1.00 57.69 100 LEU A CA 1
ATOM 807 C C . LEU A 1 100 ? -12.795 -0.091 -6.374 1.00 57.69 100 LEU A C 1
ATOM 809 O O . LEU A 1 100 ? -12.557 0.493 -7.458 1.00 57.69 100 LEU A O 1
#

Foldseek 3Di:
DDDPLVVLCVQVVHDSVCSLVQLLDPVSQVSSCVPQAQPKDWDPAAFPVRDIDIDGDHGDDNFFQQCAQPDDPDPDGDRAGNQNVCCVGRVDHDPGRDGD

Secondary structure (DSSP, 8-state):
---HHHHHHHHTTS-TTTHHHHHHSHHHHHHHHHHHTT-EEE-SS--TTS---EEE-----SS-TTTSB---S-SS----BHHHHHHHHH----S-----